Protein AF-A0A2V5VYA8-F1 (afdb_monomer_lite)

Secondary structure (DSSP, 8-state):
----SSS----------TTS--HHHHHHHHHHHHHHHHHHHHHHHHHHHHHHHHHHHHHHHHHHHHHGGGS-HHHHHHHHHHHHHHHHHHH--

Foldseek 3Di:
DDDDPPPPDDPPPPPPPPVDQDPVRVVVVVVVVVVVVVVVVVVVVLVVLLVVLLVVLVVLVVVLVVCDPVDDPVVSVVSVVVSVVSVVVSVVD

Radius of gyration: 30.97 Å; chains: 1; bounding box: 50×28×90 Å

Structure (mmCIF, N/CA/C/O backbone):
data_AF-A0A2V5VYA8-F1
#
_entry.id   AF-A0A2V5VYA8-F1
#
loop_
_atom_site.group_PDB
_atom_site.id
_atom_site.type_symbol
_atom_site.label_atom_id
_atom_site.label_alt_id
_atom_site.label_comp_id
_atom_site.label_asym_id
_atom_site.label_entity_id
_atom_site.label_seq_id
_atom_site.pdbx_PDB_ins_code
_atom_site.Cartn_x
_atom_site.Cartn_y
_atom_site.Cartn_z
_atom_site.occupancy
_atom_site.B_iso_or_equiv
_atom_site.auth_seq_id
_atom_site.auth_comp_id
_atom_site.auth_asym_id
_atom_site.auth_atom_id
_atom_site.pdbx_PDB_model_num
ATOM 1 N N . SER A 1 1 ? -23.288 -13.280 46.457 1.00 49.50 1 SER A N 1
ATOM 2 C CA . SER A 1 1 ? -24.231 -13.082 47.576 1.00 49.50 1 SER A CA 1
ATOM 3 C C . SER A 1 1 ? -23.541 -13.518 48.856 1.00 49.50 1 SER A C 1
ATOM 5 O O . SER A 1 1 ? -22.948 -14.588 48.875 1.00 49.50 1 SER A O 1
ATOM 7 N N . ALA A 1 2 ? -23.536 -12.674 49.887 1.00 41.44 2 ALA A N 1
ATOM 8 C CA . ALA A 1 2 ? -22.989 -13.021 51.199 1.00 41.44 2 ALA A CA 1
ATOM 9 C C . ALA A 1 2 ? -24.118 -13.598 52.067 1.00 41.44 2 ALA A C 1
ATOM 11 O O . ALA A 1 2 ? -25.199 -13.013 52.121 1.00 41.44 2 ALA A O 1
ATOM 12 N N . LYS A 1 3 ? -23.890 -14.759 52.691 1.00 43.41 3 LYS A N 1
ATOM 13 C CA . LYS A 1 3 ? -24.856 -15.458 53.548 1.00 43.41 3 LYS A CA 1
ATOM 14 C C . LYS A 1 3 ? -24.339 -15.447 54.984 1.00 43.41 3 LYS A C 1
ATOM 16 O O . LYS A 1 3 ? -23.272 -15.993 55.245 1.00 43.41 3 LYS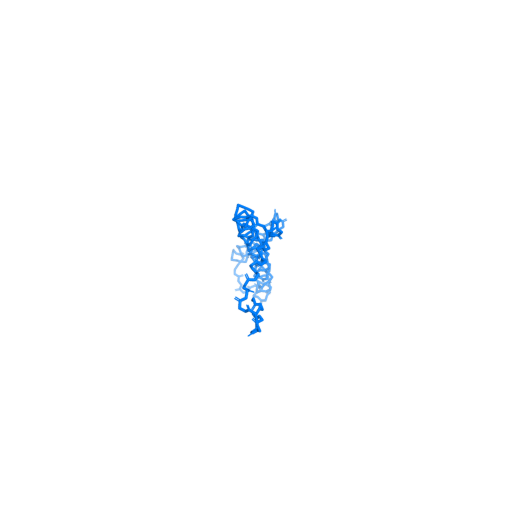 A O 1
ATOM 21 N N . ASP A 1 4 ? -25.093 -14.832 55.889 1.00 55.56 4 ASP A N 1
ATOM 22 C CA . ASP A 1 4 ? -24.838 -14.884 57.330 1.00 55.56 4 ASP A CA 1
ATOM 23 C C . ASP A 1 4 ? -25.408 -16.192 57.908 1.00 55.56 4 ASP A C 1
ATOM 25 O O . ASP A 1 4 ? -26.571 -16.538 57.680 1.00 55.56 4 ASP A O 1
ATOM 29 N N . LEU A 1 5 ? -24.562 -16.950 58.607 1.00 58.91 5 LEU A N 1
ATOM 30 C CA . LEU A 1 5 ? -24.859 -18.295 59.113 1.00 58.91 5 LEU A CA 1
ATOM 31 C C . LEU A 1 5 ? -25.542 -18.301 60.497 1.00 58.91 5 LEU A C 1
ATOM 33 O O . LEU A 1 5 ? -25.840 -19.379 61.002 1.00 58.91 5 LEU A O 1
ATOM 37 N N . GLY A 1 6 ? -25.801 -17.142 61.117 1.00 58.44 6 GLY A N 1
ATOM 38 C CA . GLY A 1 6 ? -26.303 -17.063 62.495 1.00 58.44 6 GLY A CA 1
ATOM 39 C C . GLY A 1 6 ? -27.823 -16.939 62.648 1.00 58.44 6 GLY A C 1
ATOM 40 O O . GLY A 1 6 ? -28.371 -17.370 63.658 1.00 58.44 6 GLY A O 1
ATOM 41 N N . THR A 1 7 ? -28.532 -16.360 61.675 1.00 64.25 7 THR A N 1
ATOM 42 C CA . THR A 1 7 ? -29.960 -15.996 61.848 1.00 64.25 7 THR A CA 1
ATOM 43 C C . THR A 1 7 ? -30.906 -16.578 60.798 1.00 64.25 7 THR A C 1
ATOM 45 O O . THR A 1 7 ? -32.121 -16.424 60.925 1.00 64.25 7 THR A O 1
ATOM 48 N N . GLY A 1 8 ? -30.384 -17.238 59.757 1.00 54.66 8 GLY A N 1
ATOM 49 C CA . GLY A 1 8 ? -31.181 -17.880 58.699 1.00 54.66 8 GLY A CA 1
ATOM 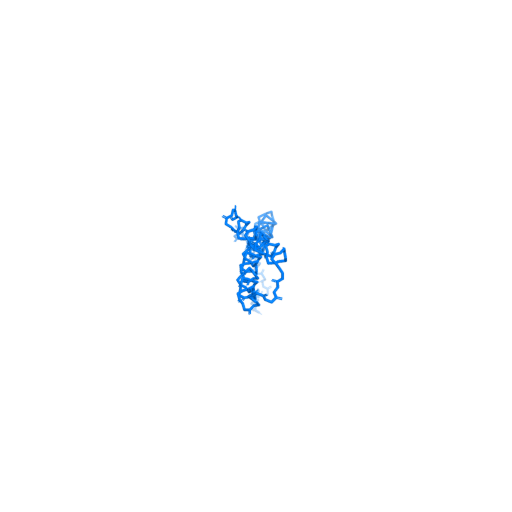50 C C . GLY A 1 8 ? -32.029 -16.927 57.841 1.00 54.66 8 GLY A C 1
ATOM 51 O O . GLY A 1 8 ? -32.741 -17.383 56.950 1.00 54.66 8 GLY A O 1
ATOM 52 N N . LYS A 1 9 ? -31.970 -15.612 58.084 1.00 50.09 9 LYS A N 1
ATOM 53 C CA . LYS A 1 9 ? -32.738 -14.608 57.346 1.00 50.09 9 LYS A CA 1
ATOM 54 C C . LYS A 1 9 ? -31.955 -14.158 56.118 1.00 50.09 9 LYS A C 1
ATOM 56 O O . LYS A 1 9 ? -31.003 -13.391 56.219 1.00 50.09 9 LYS A O 1
ATOM 61 N N . GLU A 1 10 ? -32.386 -14.608 54.946 1.00 50.53 10 GLU A N 1
ATOM 62 C CA . GLU A 1 10 ? -31.894 -14.086 53.672 1.00 50.53 10 GLU A CA 1
ATOM 63 C C . GLU A 1 10 ? -32.495 -12.698 5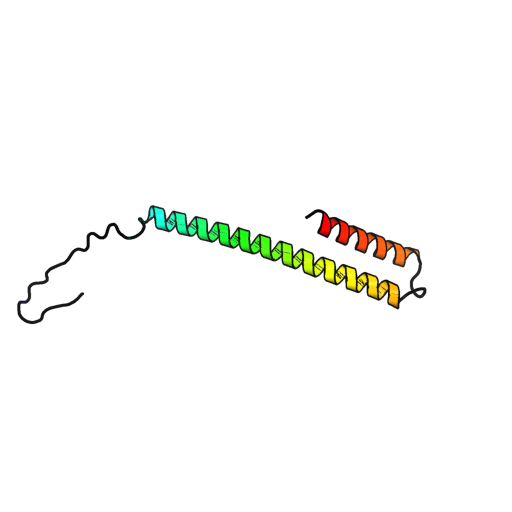3.421 1.00 50.53 10 GLU A C 1
ATOM 65 O O . GLU A 1 10 ? -33.643 -12.559 52.998 1.00 50.53 10 GLU A O 1
ATOM 70 N N . GLN A 1 11 ? -31.720 -11.642 53.675 1.00 46.34 11 GLN A N 1
ATOM 71 C CA . GLN A 1 11 ? -32.051 -10.322 53.151 1.00 46.34 11 GLN A CA 1
ATOM 72 C C . GLN A 1 11 ? -31.655 -10.269 51.679 1.00 46.34 11 GLN A C 1
ATOM 74 O O . GLN A 1 11 ? -30.495 -10.078 51.314 1.00 46.34 11 GLN A O 1
ATOM 79 N N . LYS A 1 12 ? -32.651 -10.482 50.819 1.00 52.50 12 LYS A N 1
ATOM 80 C CA . LYS A 1 12 ? -32.535 -10.312 49.375 1.00 52.50 12 LYS A CA 1
ATOM 81 C C . LYS A 1 12 ? -32.395 -8.814 49.099 1.00 52.50 12 LYS A C 1
ATOM 83 O O . LYS A 1 12 ? -33.388 -8.119 48.907 1.00 52.50 12 LYS A O 1
ATOM 88 N N . ILE A 1 13 ? -31.164 -8.303 49.119 1.00 49.19 13 ILE A N 1
ATOM 89 C CA . ILE A 1 13 ? -30.862 -6.974 48.582 1.00 49.19 13 ILE A CA 1
ATOM 90 C C . ILE A 1 13 ? -31.053 -7.091 47.072 1.00 49.19 13 ILE A C 1
ATOM 92 O O . ILE A 1 13 ? -30.143 -7.448 46.326 1.00 49.19 13 ILE A O 1
ATOM 96 N N . SER A 1 14 ? -32.294 -6.896 46.634 1.00 48.78 14 SER A N 1
ATOM 97 C CA . SER A 1 14 ? -32.623 -6.755 45.229 1.00 48.78 14 SER A CA 1
ATOM 98 C C . SER A 1 14 ? -32.051 -5.410 44.812 1.00 48.78 14 SER A C 1
ATOM 100 O O . SER A 1 14 ? -32.668 -4.372 45.029 1.00 48.78 14 SER A O 1
ATOM 102 N N . ILE A 1 15 ? -30.823 -5.424 44.293 1.00 50.06 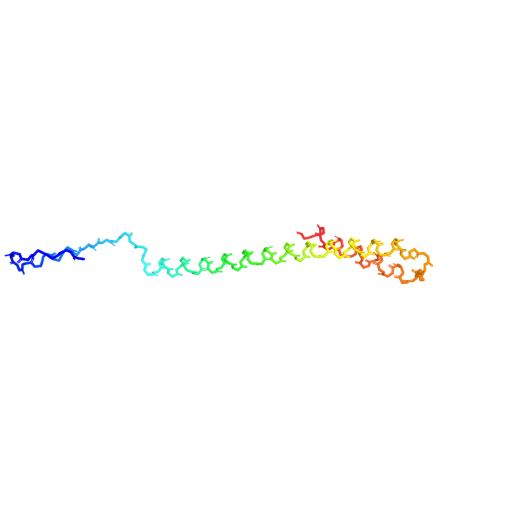15 ILE A N 1
ATOM 103 C CA . ILE A 1 15 ? -30.230 -4.258 43.651 1.00 50.06 15 ILE A CA 1
ATOM 104 C C . ILE A 1 15 ? -31.073 -4.031 42.398 1.00 50.06 15 ILE A C 1
ATOM 106 O O . ILE A 1 15 ? -30.833 -4.630 41.352 1.00 50.06 15 ILE A O 1
ATOM 110 N N . THR A 1 16 ? -32.104 -3.195 42.511 1.00 50.91 16 THR A N 1
ATOM 111 C CA . THR A 1 16 ? -32.762 -2.541 41.378 1.00 50.91 16 THR A CA 1
ATOM 112 C C . THR A 1 16 ? -31.774 -1.531 40.804 1.00 50.91 16 THR A C 1
ATOM 114 O O . THR A 1 16 ? -31.950 -0.321 40.896 1.00 50.91 16 THR A O 1
ATOM 117 N N . GLY A 1 17 ? -30.656 -2.045 40.302 1.00 49.19 17 GLY A N 1
ATOM 118 C CA . GLY A 1 17 ? -29.663 -1.296 39.569 1.00 49.19 17 GLY A CA 1
ATOM 119 C C . GLY A 1 17 ? -30.163 -1.189 38.147 1.00 49.19 17 GLY A C 1
ATOM 120 O O . GLY A 1 17 ? -29.752 -1.959 37.287 1.00 49.19 17 GLY A O 1
ATOM 121 N N . SER A 1 18 ? -31.026 -0.217 37.876 1.00 54.31 18 SER A N 1
ATOM 122 C CA . SER A 1 18 ? -31.173 0.341 36.529 1.00 54.31 18 SER A CA 1
ATOM 123 C C . SER A 1 18 ? -29.919 1.161 36.175 1.00 54.31 18 SER A C 1
ATOM 125 O O . SER A 1 18 ? -30.000 2.333 35.833 1.00 54.31 18 SER A O 1
ATOM 127 N N . SER A 1 19 ? -28.744 0.553 36.364 1.00 55.84 19 SER A N 1
ATOM 128 C CA . SER A 1 19 ? -27.402 1.109 36.160 1.00 55.84 19 SER A CA 1
ATOM 129 C C . SER A 1 19 ? -26.591 0.276 35.163 1.00 55.84 19 SER A C 1
ATOM 131 O O . SER A 1 19 ? -25.391 0.482 35.015 1.00 55.84 19 SER A O 1
ATOM 133 N N . GLY A 1 20 ? -27.230 -0.706 34.529 1.00 67.81 20 GLY A N 1
ATOM 134 C CA . GLY A 1 20 ? -26.703 -1.435 33.387 1.00 67.81 20 GLY A CA 1
ATOM 135 C C . GLY A 1 20 ? -27.551 -1.105 32.169 1.00 67.81 20 GLY A C 1
ATOM 136 O O . GLY A 1 20 ? -28.765 -0.939 32.305 1.00 67.81 20 GLY A O 1
ATOM 137 N N . LEU A 1 21 ? -26.890 -1.003 31.015 1.00 65.88 21 LEU A N 1
ATOM 138 C CA . LEU A 1 21 ? -27.515 -0.833 29.705 1.00 65.88 21 LEU A CA 1
ATOM 139 C C . LEU A 1 21 ? -28.737 -1.753 29.594 1.00 65.88 21 LEU A C 1
ATOM 141 O O . LEU A 1 21 ? -28.656 -2.951 29.889 1.00 65.88 21 LEU A O 1
ATOM 145 N N . SER A 1 22 ? -29.875 -1.187 29.204 1.00 77.25 22 SER A N 1
ATOM 146 C CA . SER A 1 22 ? -31.069 -1.968 28.887 1.00 77.25 22 SER A CA 1
ATOM 147 C C . SER A 1 22 ? -30.767 -2.953 27.752 1.00 77.25 22 SER A C 1
ATOM 149 O O . SER A 1 22 ? -29.835 -2.754 26.976 1.00 77.25 22 SER A O 1
ATOM 151 N N . LYS A 1 23 ? -31.541 -4.039 27.630 1.00 74.50 23 LYS A N 1
ATOM 152 C CA . LYS A 1 23 ? -31.331 -5.020 26.548 1.00 74.50 23 LYS A CA 1
ATOM 153 C C . LYS A 1 23 ? -31.338 -4.365 25.161 1.00 74.50 23 LYS A C 1
ATOM 155 O O . LYS A 1 23 ? -30.516 -4.730 24.332 1.00 74.50 23 LYS A O 1
ATOM 160 N N . ASP A 1 24 ? -32.192 -3.363 24.959 1.00 77.94 24 ASP A N 1
ATOM 161 C CA . ASP A 1 24 ? -32.256 -2.589 23.716 1.00 77.94 24 ASP A CA 1
ATOM 162 C C . ASP A 1 24 ? -30.982 -1.760 23.480 1.00 77.94 24 ASP A C 1
ATOM 164 O O . ASP A 1 24 ? -30.478 -1.694 22.359 1.00 77.94 24 ASP A O 1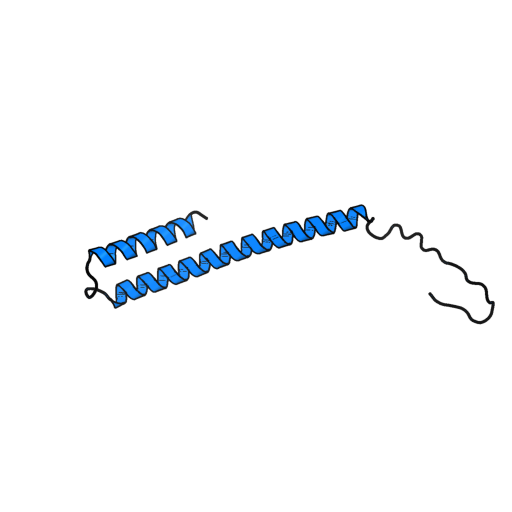
ATOM 168 N N . GLU A 1 25 ? -30.410 -1.165 24.531 1.00 77.62 25 GLU A N 1
ATOM 169 C CA . GLU A 1 25 ? -29.123 -0.464 24.445 1.00 77.62 25 GLU A CA 1
ATOM 170 C C . GLU A 1 25 ? -27.961 -1.429 24.191 1.00 77.62 25 GLU A C 1
ATOM 172 O O . GLU A 1 25 ? -27.078 -1.111 23.401 1.00 77.62 25 GLU A O 1
ATOM 177 N N . VAL A 1 26 ? -27.975 -2.621 24.797 1.00 78.81 26 VAL A N 1
ATOM 178 C CA . VAL A 1 26 ? -26.969 -3.666 24.546 1.00 78.81 26 VAL A CA 1
ATOM 179 C C . VAL A 1 26 ? -27.025 -4.137 23.093 1.00 78.81 26 VAL A C 1
ATOM 181 O O . VAL A 1 26 ? -25.985 -4.211 22.445 1.00 78.81 26 VAL A O 1
ATOM 184 N N . GLU A 1 27 ? -28.216 -4.402 22.549 1.00 82.50 27 GLU A N 1
ATOM 185 C CA . GLU A 1 27 ? -28.369 -4.801 21.144 1.00 82.50 27 GLU A CA 1
ATOM 186 C C . GLU A 1 27 ? -27.952 -3.697 20.171 1.00 82.50 27 GLU A C 1
ATOM 188 O O . GLU A 1 27 ? -27.330 -3.977 19.143 1.00 82.50 27 GLU A O 1
ATOM 193 N N . LYS A 1 28 ? -28.276 -2.438 20.487 1.00 84.00 28 LYS A N 1
ATOM 194 C CA . LYS A 1 28 ? -27.847 -1.295 19.681 1.00 84.00 28 LYS A CA 1
ATOM 195 C C . LYS A 1 28 ? -26.325 -1.153 19.701 1.00 84.00 28 LYS A C 1
ATOM 197 O O . LYS A 1 28 ? -25.717 -1.068 18.642 1.00 84.00 28 LYS A O 1
ATOM 202 N N . MET A 1 29 ? -25.705 -1.210 20.881 1.00 81.06 29 MET A N 1
ATOM 203 C CA . MET A 1 29 ? -24.246 -1.133 21.013 1.00 81.06 29 MET A CA 1
ATOM 204 C C . MET A 1 29 ? -23.536 -2.300 20.326 1.00 81.06 29 MET A C 1
ATOM 206 O O . MET A 1 29 ? -22.448 -2.110 19.792 1.00 81.06 29 MET A O 1
ATOM 210 N N . GLN A 1 30 ? -24.144 -3.488 20.301 1.00 83.19 30 GLN A N 1
ATOM 211 C CA . GLN A 1 30 ? -23.592 -4.633 19.584 1.00 83.19 30 GLN A CA 1
ATOM 212 C C . GLN A 1 30 ? -23.592 -4.407 18.065 1.00 83.19 30 GLN A C 1
ATOM 214 O O . GLN A 1 30 ? -22.565 -4.619 17.426 1.00 83.19 30 GLN A O 1
ATOM 219 N N . ARG A 1 31 ? -24.696 -3.908 17.492 1.00 83.81 31 ARG A N 1
ATOM 220 C CA . ARG A 1 31 ? -24.763 -3.576 16.056 1.00 83.81 31 ARG A CA 1
ATOM 221 C C . ARG A 1 31 ? -23.846 -2.419 15.672 1.00 83.81 31 ARG A C 1
ATOM 223 O O . ARG A 1 31 ? -23.205 -2.477 14.624 1.00 83.81 31 ARG A O 1
ATOM 230 N N . ASP A 1 32 ? -23.769 -1.390 16.512 1.00 78.75 32 ASP A N 1
ATOM 231 C CA . ASP A 1 32 ? -22.877 -0.248 16.292 1.00 78.75 32 ASP A CA 1
ATOM 232 C C . ASP A 1 32 ? -21.408 -0.717 16.316 1.00 78.75 32 ASP A C 1
ATOM 234 O O . ASP A 1 32 ? -20.628 -0.368 15.431 1.00 78.75 32 ASP A O 1
ATOM 238 N N . ALA A 1 33 ? -21.039 -1.595 17.257 1.00 81.50 33 ALA A N 1
ATOM 239 C CA . ALA A 1 33 ? -19.702 -2.186 17.320 1.00 81.50 33 ALA A CA 1
ATOM 240 C C . ALA A 1 33 ? -19.376 -3.071 16.103 1.00 81.50 33 ALA A C 1
ATOM 242 O O . ALA A 1 33 ? -18.265 -2.999 15.580 1.00 81.50 33 ALA A O 1
ATOM 243 N N . GLU A 1 34 ? -20.324 -3.886 15.631 1.00 80.62 34 GLU A N 1
ATOM 244 C CA . GLU A 1 34 ? -20.151 -4.710 14.426 1.00 80.62 34 GLU A CA 1
ATOM 245 C C . GLU A 1 34 ? -19.979 -3.852 13.166 1.00 80.62 34 GLU A C 1
ATOM 247 O O . GLU A 1 34 ? -19.098 -4.122 12.348 1.00 80.62 34 GLU A O 1
ATOM 252 N N . THR A 1 35 ? -20.766 -2.781 13.037 1.00 84.50 35 THR A N 1
ATOM 253 C CA . THR A 1 35 ? -20.694 -1.865 11.890 1.00 84.50 35 THR A CA 1
ATOM 254 C C . THR A 1 35 ? -19.347 -1.149 11.845 1.00 84.50 35 THR A C 1
ATOM 256 O O . THR A 1 35 ? -18.688 -1.147 10.807 1.00 84.50 35 THR A O 1
ATOM 259 N N . HIS A 1 36 ? -18.888 -0.612 12.978 1.00 82.69 36 HIS A N 1
ATOM 260 C CA . HIS A 1 36 ? -17.582 0.043 13.053 1.00 82.69 36 HIS A CA 1
ATOM 261 C C . HIS A 1 36 ? -16.419 -0.929 12.837 1.00 82.69 36 HIS A C 1
ATOM 263 O O . HIS A 1 36 ? -15.452 -0.582 12.166 1.00 82.69 36 HIS A O 1
ATOM 269 N N . ALA A 1 37 ? -16.525 -2.172 13.316 1.00 86.25 37 ALA A N 1
ATOM 270 C CA . ALA A 1 37 ? -15.520 -3.191 13.026 1.00 86.25 37 ALA A CA 1
ATOM 271 C C . ALA A 1 37 ? -15.415 -3.489 11.518 1.00 86.25 37 ALA A C 1
ATOM 273 O O . ALA A 1 37 ? -14.320 -3.735 11.008 1.00 86.25 37 ALA A O 1
ATOM 274 N N . GLU A 1 38 ? -16.533 -3.459 10.787 1.00 85.12 38 GLU A N 1
ATOM 275 C CA . GLU A 1 38 ? -16.529 -3.633 9.334 1.00 85.12 38 GLU A CA 1
ATOM 276 C C . GLU A 1 38 ? -15.963 -2.405 8.600 1.00 85.12 38 GLU A C 1
ATOM 278 O O . GLU A 1 38 ? -15.211 -2.563 7.635 1.00 85.12 38 GLU A O 1
ATOM 283 N N . GLU A 1 39 ? -16.271 -1.191 9.065 1.00 83.88 39 GLU A N 1
ATOM 284 C CA . GLU A 1 39 ? -15.686 0.055 8.549 1.00 83.88 39 GLU A CA 1
ATOM 285 C C . GLU A 1 39 ? -14.165 0.091 8.742 1.00 83.88 39 GLU A C 1
ATOM 287 O O . GLU A 1 39 ? -13.431 0.319 7.778 1.00 83.88 39 GLU A O 1
ATOM 292 N N . ASP A 1 40 ? -13.682 -0.225 9.946 1.00 84.88 40 ASP A N 1
ATOM 293 C CA . ASP A 1 40 ? -12.253 -0.294 10.263 1.00 84.88 40 ASP A CA 1
ATOM 294 C C . ASP A 1 40 ? -11.542 -1.348 9.407 1.00 84.88 40 ASP A C 1
ATOM 296 O O . ASP A 1 40 ? -10.434 -1.125 8.906 1.00 84.88 40 ASP A O 1
ATOM 300 N N . LYS A 1 41 ? -12.191 -2.498 9.183 1.00 85.94 41 LYS A N 1
ATOM 301 C CA . LYS A 1 41 ? -11.661 -3.549 8.312 1.00 85.94 41 LYS A CA 1
ATOM 302 C C . LYS A 1 41 ? -11.537 -3.066 6.868 1.00 85.94 41 LYS A C 1
ATOM 304 O O . LYS A 1 41 ? -10.482 -3.255 6.267 1.00 85.94 41 LYS A O 1
ATOM 309 N N . LYS A 1 42 ? -12.565 -2.406 6.326 1.00 86.25 42 LYS A N 1
ATOM 310 C CA . LYS A 1 42 ? -12.534 -1.840 4.965 1.00 86.25 42 LYS A CA 1
ATOM 311 C C . LYS A 1 42 ? -11.470 -0.755 4.826 1.00 86.25 42 LYS A C 1
ATOM 313 O O . LYS A 1 42 ? -10.747 -0.739 3.833 1.00 86.25 42 LYS A O 1
ATOM 318 N N . ALA A 1 43 ? -11.333 0.121 5.821 1.00 85.50 43 ALA A N 1
ATOM 319 C CA . ALA A 1 43 ? -10.300 1.153 5.833 1.00 85.50 43 ALA A CA 1
ATOM 320 C C . ALA A 1 43 ? -8.894 0.534 5.839 1.00 85.50 43 ALA A C 1
ATOM 322 O O . ALA A 1 43 ? -8.022 0.945 5.070 1.00 85.50 43 ALA A O 1
ATOM 323 N N . LYS A 1 44 ? -8.684 -0.504 6.656 1.00 87.75 44 LYS A N 1
ATOM 324 C CA . LYS A 1 44 ? -7.424 -1.246 6.691 1.00 87.75 44 LYS A CA 1
ATOM 325 C C . LYS A 1 44 ? -7.127 -1.930 5.356 1.00 87.75 44 LYS A C 1
ATOM 327 O O . LYS A 1 44 ? -6.014 -1.795 4.855 1.00 87.75 44 LYS A O 1
ATOM 332 N N . GLU A 1 45 ? -8.103 -2.619 4.769 1.00 87.19 45 GLU A N 1
ATOM 333 C CA . GLU A 1 45 ? -7.958 -3.277 3.464 1.00 87.19 45 GLU A CA 1
ATOM 334 C C . GLU A 1 45 ? -7.613 -2.266 2.362 1.00 87.19 45 GLU A C 1
ATOM 336 O O . GLU A 1 45 ? -6.708 -2.513 1.569 1.00 87.19 45 GLU A O 1
ATOM 341 N N . ALA A 1 46 ? -8.257 -1.096 2.345 1.00 84.94 46 ALA A N 1
ATOM 342 C CA . ALA A 1 46 ? -7.949 -0.039 1.384 1.00 84.94 46 ALA A CA 1
ATOM 343 C C . ALA A 1 46 ? -6.495 0.452 1.508 1.00 84.94 46 ALA A C 1
ATOM 345 O O . ALA A 1 46 ? -5.798 0.597 0.501 1.00 84.94 46 ALA A O 1
ATOM 346 N N . ILE A 1 47 ? -6.010 0.658 2.737 1.00 87.06 47 ILE A N 1
ATOM 347 C CA . ILE A 1 47 ? -4.622 1.065 2.997 1.00 87.06 47 ILE A CA 1
ATOM 348 C C . ILE A 1 47 ? -3.638 -0.048 2.609 1.00 87.06 47 ILE A C 1
ATOM 350 O O . ILE A 1 47 ? -2.616 0.230 1.983 1.00 87.06 47 ILE A O 1
ATOM 354 N N . GLU A 1 48 ? -3.932 -1.307 2.940 1.00 89.00 48 GLU A N 1
ATOM 355 C CA . GLU A 1 48 ? -3.101 -2.450 2.544 1.00 89.00 48 GLU A CA 1
ATOM 356 C C . GLU A 1 48 ? -3.017 -2.583 1.022 1.00 89.00 48 GLU A C 1
ATOM 358 O O . GLU A 1 48 ? -1.923 -2.750 0.482 1.00 89.00 48 GLU A O 1
ATOM 363 N N . ILE A 1 49 ? -4.140 -2.441 0.315 1.00 89.19 49 ILE A N 1
ATOM 364 C CA . ILE A 1 49 ? -4.178 -2.443 -1.151 1.00 89.19 49 ILE A CA 1
ATOM 365 C C . ILE A 1 49 ? -3.325 -1.300 -1.704 1.00 89.19 49 ILE A C 1
ATOM 367 O O . ILE A 1 49 ? -2.515 -1.537 -2.600 1.00 89.19 49 ILE A O 1
ATOM 371 N N . LYS A 1 50 ? -3.447 -0.088 -1.147 1.00 88.12 50 LYS A N 1
ATOM 372 C CA . LYS A 1 50 ? -2.660 1.083 -1.558 1.00 88.12 50 LYS A CA 1
ATOM 373 C C . LYS A 1 50 ? -1.156 0.839 -1.397 1.00 88.12 50 LYS A C 1
ATOM 375 O O . LYS A 1 50 ? -0.397 1.046 -2.341 1.00 88.12 50 LYS A O 1
ATOM 380 N N . ASN A 1 51 ? -0.737 0.326 -0.242 1.00 88.81 51 ASN A N 1
ATOM 381 C CA . ASN A 1 51 ? 0.667 0.022 0.050 1.00 88.81 51 ASN A CA 1
ATOM 382 C C . ASN A 1 51 ? 1.222 -1.099 -0.842 1.00 88.81 51 ASN A C 1
ATOM 384 O O . ASN A 1 51 ? 2.344 -1.003 -1.344 1.00 88.81 51 ASN A O 1
ATOM 388 N N . ASN A 1 52 ? 0.438 -2.158 -1.059 1.00 89.94 52 ASN A N 1
ATOM 389 C CA . ASN A 1 52 ? 0.821 -3.268 -1.929 1.00 89.94 52 ASN A CA 1
ATOM 390 C C . ASN A 1 52 ? 0.954 -2.813 -3.386 1.00 89.94 52 ASN A C 1
ATOM 392 O O . ASN A 1 52 ? 1.913 -3.184 -4.064 1.00 89.94 52 ASN A O 1
ATOM 396 N N . ALA A 1 53 ? 0.019 -1.989 -3.859 1.00 89.56 53 ALA A N 1
ATOM 397 C CA . ALA A 1 53 ? 0.034 -1.447 -5.208 1.00 89.56 53 ALA A CA 1
ATOM 398 C C . ALA A 1 53 ? 1.233 -0.509 -5.436 1.00 89.56 53 ALA A C 1
ATOM 400 O O . ALA A 1 53 ? 1.907 -0.635 -6.458 1.00 89.56 53 ALA A O 1
ATOM 401 N N . ASP A 1 54 ? 1.560 0.361 -4.475 1.00 89.12 54 ASP A N 1
ATOM 402 C CA . ASP A 1 54 ? 2.744 1.228 -4.554 1.00 89.12 54 ASP A CA 1
ATOM 403 C C . ASP A 1 54 ? 4.049 0.416 -4.557 1.00 89.12 54 ASP A C 1
ATOM 405 O O . ASP A 1 54 ? 4.920 0.610 -5.409 1.00 89.12 54 ASP A O 1
ATOM 409 N N . THR A 1 55 ? 4.142 -0.583 -3.673 1.00 91.69 55 THR A N 1
ATOM 410 C CA . THR A 1 55 ? 5.291 -1.497 -3.618 1.00 91.69 55 THR A CA 1
ATOM 411 C C . THR A 1 55 ? 5.488 -2.220 -4.951 1.00 91.69 55 THR A C 1
ATOM 413 O O . THR A 1 55 ? 6.610 -2.301 -5.457 1.00 91.69 55 THR A O 1
ATOM 416 N N . LEU A 1 56 ? 4.404 -2.725 -5.546 1.00 90.38 56 LEU A N 1
ATOM 417 C CA . LEU A 1 56 ? 4.440 -3.418 -6.831 1.00 90.38 56 LEU A CA 1
ATOM 418 C C . LEU A 1 56 ? 4.837 -2.479 -7.977 1.00 90.38 56 LEU A C 1
ATOM 420 O O . LEU A 1 56 ? 5.647 -2.861 -8.826 1.00 90.38 56 LEU A O 1
ATOM 424 N N . ALA A 1 57 ? 4.305 -1.255 -7.995 1.00 90.06 57 ALA A N 1
ATOM 425 C CA . ALA A 1 57 ? 4.667 -0.234 -8.972 1.00 90.06 57 ALA A CA 1
ATOM 426 C C . ALA A 1 57 ? 6.170 0.078 -8.898 1.00 90.06 57 ALA A C 1
ATOM 428 O O . ALA A 1 57 ? 6.864 0.002 -9.911 1.00 90.06 57 ALA A O 1
ATOM 429 N N . TYR A 1 58 ? 6.698 0.320 -7.696 1.00 90.25 58 TYR A N 1
ATOM 430 C CA . TYR A 1 58 ? 8.124 0.572 -7.479 1.00 90.25 58 TYR A CA 1
ATOM 431 C C . TYR A 1 58 ? 9.013 -0.605 -7.911 1.00 90.25 58 TYR A C 1
ATOM 433 O O . TYR A 1 58 ? 10.028 -0.416 -8.585 1.00 90.25 58 TYR A O 1
ATOM 441 N N . GLN A 1 59 ? 8.639 -1.838 -7.553 1.00 92.00 59 GLN A N 1
ATOM 442 C CA . GLN A 1 59 ? 9.372 -3.035 -7.976 1.00 92.00 59 GLN A CA 1
ATOM 443 C C . GLN A 1 59 ? 9.386 -3.180 -9.500 1.00 92.00 59 GLN A C 1
ATOM 445 O O . GLN A 1 59 ? 10.430 -3.499 -10.070 1.00 92.00 59 GLN A O 1
ATOM 450 N N . SER A 1 60 ? 8.256 -2.906 -10.151 1.00 88.62 60 SER A N 1
ATOM 451 C CA . SER A 1 60 ? 8.121 -2.978 -11.606 1.00 88.62 60 SER A CA 1
ATOM 452 C C . SER A 1 60 ? 8.955 -1.897 -12.303 1.00 88.62 60 SER A C 1
ATOM 454 O O . SER A 1 60 ? 9.665 -2.200 -13.258 1.00 88.62 60 SER A O 1
ATOM 456 N N . GLU A 1 61 ? 8.969 -0.659 -11.790 1.00 88.88 61 GLU A N 1
ATOM 457 C CA . GLU A 1 61 ? 9.849 0.414 -12.288 1.00 88.88 61 GLU A CA 1
ATOM 458 C C . GLU A 1 61 ? 11.327 0.042 -12.164 1.00 88.88 61 GLU A C 1
ATOM 460 O O . GLU A 1 61 ? 12.117 0.260 -13.087 1.00 88.88 61 GLU A O 1
ATOM 465 N N . LYS A 1 62 ? 11.713 -0.535 -11.021 1.00 91.69 62 LYS A N 1
ATOM 466 C CA . LYS A 1 62 ? 13.085 -0.982 -10.795 1.00 91.69 62 LYS A CA 1
ATOM 467 C C . LYS A 1 62 ? 13.467 -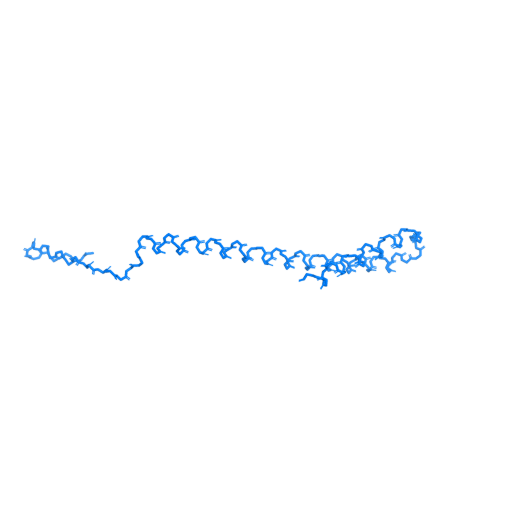2.088 -11.777 1.00 91.69 62 LYS A C 1
ATOM 469 O O . LYS A 1 62 ? 14.515 -1.997 -12.406 1.00 91.69 62 LYS A O 1
ATOM 474 N N . GLN A 1 63 ? 12.608 -3.092 -11.952 1.00 88.56 63 GLN A N 1
ATOM 475 C CA . GLN A 1 63 ? 12.834 -4.166 -12.919 1.00 88.56 63 GLN A CA 1
ATOM 476 C C . GLN A 1 63 ? 12.948 -3.634 -14.349 1.00 88.56 63 GLN A C 1
ATOM 478 O O . GLN A 1 63 ? 13.834 -4.070 -15.076 1.00 88.56 63 GLN A O 1
ATOM 483 N N . LEU A 1 64 ? 12.115 -2.668 -14.748 1.00 87.38 64 LEU A N 1
ATOM 484 C CA . LEU A 1 64 ? 12.231 -2.020 -16.056 1.00 87.38 64 LEU A CA 1
ATOM 485 C C . LEU A 1 64 ? 13.573 -1.303 -16.233 1.00 87.38 64 LEU A C 1
ATOM 487 O O . LEU A 1 64 ? 14.202 -1.441 -17.283 1.00 87.38 64 LEU A O 1
ATOM 491 N N . LYS A 1 65 ? 14.040 -0.582 -15.206 1.00 87.44 65 LYS A N 1
ATOM 492 C CA . LYS A 1 65 ? 15.368 0.049 -15.210 1.00 87.44 65 LYS A CA 1
ATOM 493 C C . LYS A 1 65 ? 16.499 -0.971 -15.318 1.00 87.44 65 LYS A C 1
ATOM 495 O O . LYS A 1 65 ? 17.412 -0.767 -16.113 1.00 87.44 65 LYS A O 1
ATOM 500 N N . ASP A 1 66 ? 16.430 -2.052 -14.546 1.00 89.38 66 ASP A N 1
ATOM 501 C CA . ASP A 1 66 ? 17.464 -3.092 -14.499 1.00 89.38 66 ASP A CA 1
ATOM 502 C C . ASP A 1 66 ? 17.517 -3.903 -15.805 1.00 89.38 66 ASP A C 1
ATOM 504 O O . ASP A 1 66 ? 18.591 -4.285 -16.278 1.00 89.38 66 ASP A O 1
ATOM 508 N N . LEU A 1 67 ? 16.354 -4.167 -16.405 1.00 85.94 67 LEU A N 1
ATOM 509 C CA . LEU A 1 67 ? 16.250 -4.857 -17.687 1.00 85.94 67 LEU A CA 1
ATOM 510 C C . LEU A 1 67 ? 16.675 -3.958 -18.849 1.00 85.94 67 LEU A C 1
ATOM 512 O O . LEU A 1 67 ? 17.202 -4.478 -19.835 1.00 85.94 67 LEU A O 1
ATOM 516 N N . GLY A 1 68 ? 16.513 -2.637 -18.721 1.00 80.12 68 GLY A N 1
ATOM 517 C CA . GLY A 1 68 ? 16.991 -1.660 -19.691 1.00 80.12 68 GLY A CA 1
ATOM 518 C C . GLY A 1 68 ? 16.625 -2.084 -21.110 1.00 80.12 68 GLY A C 1
ATOM 519 O O . GLY A 1 68 ? 15.485 -2.465 -21.384 1.00 80.12 68 GLY A O 1
ATOM 520 N N . ASP A 1 69 ? 17.583 -2.050 -22.030 1.00 82.00 69 ASP A N 1
ATOM 521 C CA . ASP A 1 69 ? 17.345 -2.298 -23.461 1.00 82.00 69 ASP A CA 1
ATOM 522 C C . ASP A 1 69 ? 17.222 -3.787 -23.832 1.00 82.00 69 ASP A C 1
ATOM 524 O O . ASP A 1 69 ? 17.164 -4.140 -25.007 1.00 82.00 69 ASP A O 1
ATOM 528 N N . LYS A 1 70 ? 17.169 -4.688 -22.840 1.00 85.62 70 LYS A N 1
ATOM 529 C CA . LYS A 1 70 ? 16.966 -6.130 -23.067 1.00 85.62 70 LYS A CA 1
ATOM 530 C C . LYS A 1 70 ? 15.502 -6.501 -23.304 1.00 85.62 70 LYS A C 1
ATOM 532 O O . LYS A 1 70 ? 15.221 -7.644 -23.660 1.00 85.62 70 LYS A O 1
ATOM 537 N N . ILE A 1 71 ? 14.580 -5.566 -23.085 1.00 84.31 71 ILE A N 1
ATOM 538 C CA . ILE A 1 71 ? 13.147 -5.723 -23.347 1.00 84.31 71 ILE A CA 1
ATOM 539 C C . ILE A 1 71 ? 12.759 -4.855 -24.543 1.00 84.31 71 ILE A C 1
ATOM 541 O O . ILE A 1 71 ? 13.183 -3.700 -24.611 1.00 84.31 71 ILE A O 1
ATOM 545 N N . PRO A 1 72 ? 11.943 -5.385 -25.468 1.00 89.62 72 PRO A N 1
ATOM 546 C CA . PRO A 1 72 ? 11.472 -4.608 -26.600 1.00 89.62 72 PRO A CA 1
ATOM 547 C C . PRO A 1 72 ? 10.578 -3.444 -26.139 1.00 89.62 72 PRO A C 1
ATOM 549 O O . PRO A 1 72 ? 9.916 -3.500 -25.097 1.00 89.62 72 PRO A O 1
ATOM 552 N N . GLU A 1 73 ? 10.617 -2.354 -26.906 1.00 86.12 73 GLU A N 1
ATOM 553 C CA . GLU A 1 73 ? 10.016 -1.062 -26.548 1.00 86.12 73 GLU A CA 1
ATOM 554 C C . GLU A 1 73 ? 8.497 -1.153 -26.346 1.00 86.12 73 GLU A C 1
ATOM 556 O O . GLU A 1 73 ? 7.948 -0.510 -25.454 1.00 86.12 73 GLU A O 1
ATOM 561 N N . ASP A 1 74 ? 7.822 -2.013 -27.113 1.00 86.75 74 ASP A N 1
ATOM 562 C CA . ASP A 1 74 ? 6.390 -2.288 -26.982 1.00 86.75 74 ASP A CA 1
ATOM 563 C C . ASP A 1 74 ? 6.043 -2.835 -25.588 1.00 86.75 74 ASP A C 1
ATOM 565 O O . ASP A 1 74 ? 5.093 -2.375 -24.950 1.00 86.75 74 ASP A O 1
ATOM 569 N N . LYS A 1 75 ? 6.848 -3.775 -25.082 1.00 86.25 75 LYS A N 1
ATOM 570 C CA . LYS A 1 75 ? 6.690 -4.368 -23.753 1.00 86.25 75 LYS A CA 1
ATOM 571 C C . LYS A 1 75 ? 7.087 -3.405 -22.652 1.00 86.25 75 LYS A C 1
ATOM 573 O O . LYS A 1 75 ? 6.379 -3.337 -21.651 1.00 86.25 75 LYS A O 1
ATOM 578 N N . ARG A 1 76 ? 8.161 -2.632 -22.838 1.00 86.62 76 ARG A N 1
ATOM 579 C CA . ARG A 1 76 ? 8.546 -1.582 -21.883 1.00 86.62 76 ARG A CA 1
ATOM 580 C C . ARG A 1 76 ? 7.399 -0.586 -21.697 1.00 86.62 76 ARG A C 1
ATOM 582 O O . ARG A 1 76 ? 6.975 -0.358 -20.569 1.00 86.62 76 ARG A O 1
ATOM 589 N N . LYS A 1 77 ? 6.846 -0.075 -22.798 1.00 88.44 77 LYS A N 1
ATOM 590 C CA . LYS A 1 77 ? 5.775 0.924 -22.780 1.00 88.44 77 LYS A CA 1
ATOM 591 C C . LYS A 1 77 ? 4.481 0.393 -22.161 1.00 88.44 77 LYS A C 1
ATOM 593 O O . LYS A 1 77 ? 3.874 1.078 -21.349 1.00 88.44 77 LYS A O 1
ATOM 598 N N . GLN A 1 78 ? 4.104 -0.857 -22.460 1.00 89.31 78 GLN A N 1
ATOM 599 C CA . GLN A 1 78 ? 2.959 -1.515 -21.811 1.00 89.31 78 GLN A CA 1
ATOM 600 C C . GLN A 1 78 ? 3.094 -1.559 -20.282 1.00 89.31 78 GLN A C 1
ATOM 602 O O . GLN A 1 78 ? 2.114 -1.341 -19.571 1.00 89.31 78 GLN A O 1
ATOM 607 N N . VAL A 1 79 ? 4.293 -1.847 -19.772 1.00 87.12 79 VAL A N 1
ATOM 608 C CA . VAL A 1 79 ? 4.539 -1.917 -18.326 1.00 87.12 79 VAL A CA 1
ATOM 609 C C . VAL A 1 79 ? 4.595 -0.514 -17.708 1.00 87.12 79 VAL A C 1
ATOM 611 O O . VAL A 1 79 ? 4.020 -0.314 -16.642 1.00 87.12 79 VAL A O 1
ATOM 614 N N . GLU A 1 80 ? 5.206 0.471 -18.373 1.00 88.44 80 GLU A N 1
ATOM 615 C CA . GLU A 1 80 ? 5.206 1.875 -17.925 1.00 88.44 80 GLU A CA 1
ATOM 616 C C . GLU A 1 80 ? 3.787 2.458 -17.832 1.00 88.44 80 GLU A C 1
ATOM 618 O O . GLU A 1 80 ? 3.437 3.073 -16.822 1.00 88.44 80 GLU A O 1
ATOM 623 N N . ASP A 1 81 ? 2.943 2.210 -18.838 1.00 92.00 81 ASP A N 1
ATOM 624 C CA . ASP A 1 81 ? 1.546 2.653 -18.840 1.00 92.00 81 ASP A CA 1
ATOM 625 C C . ASP A 1 81 ? 0.748 1.993 -17.701 1.00 92.00 81 ASP A C 1
ATOM 627 O O . ASP A 1 81 ? -0.033 2.660 -17.019 1.00 92.00 81 ASP A O 1
ATOM 631 N N . ALA A 1 82 ? 0.978 0.700 -17.439 1.00 89.94 82 ALA A N 1
ATOM 632 C CA . ALA A 1 82 ? 0.345 -0.011 -16.330 1.00 89.94 82 ALA A CA 1
ATOM 633 C C . ALA A 1 82 ? 0.784 0.534 -14.958 1.00 89.94 82 ALA A C 1
ATOM 635 O O . ALA A 1 82 ? -0.059 0.754 -14.087 1.00 89.94 82 ALA A O 1
ATOM 636 N N . ILE A 1 83 ? 2.079 0.808 -14.769 1.00 90.19 83 ILE A N 1
ATOM 637 C CA . ILE A 1 83 ? 2.620 1.432 -13.548 1.00 90.19 83 ILE A CA 1
ATOM 638 C C . ILE A 1 83 ? 1.986 2.806 -13.326 1.00 90.19 83 ILE A C 1
ATOM 640 O O . ILE A 1 83 ? 1.563 3.128 -12.212 1.00 90.19 83 ILE A O 1
ATOM 644 N N . LYS A 1 84 ? 1.888 3.612 -14.387 1.00 90.38 84 LYS A N 1
ATOM 645 C CA . LYS A 1 84 ? 1.273 4.937 -14.326 1.00 90.38 84 LYS A CA 1
ATOM 646 C C . LYS A 1 84 ? -0.205 4.852 -13.946 1.00 90.38 84 LYS A C 1
ATOM 648 O O . LYS A 1 84 ? -0.637 5.585 -13.062 1.00 90.38 84 LYS A O 1
ATOM 653 N N . ALA A 1 85 ? -0.958 3.930 -14.544 1.00 90.69 85 ALA A N 1
ATOM 654 C CA . ALA A 1 85 ? -2.362 3.711 -14.205 1.00 90.69 85 ALA A CA 1
ATOM 655 C C . ALA A 1 85 ? -2.551 3.310 -12.730 1.00 90.69 85 ALA A C 1
ATOM 657 O O . ALA A 1 85 ? -3.455 3.818 -12.067 1.00 90.69 85 ALA A O 1
ATOM 658 N N . VAL A 1 86 ? -1.675 2.448 -12.196 1.00 88.31 86 VAL A N 1
ATOM 659 C CA . VAL A 1 86 ? -1.689 2.065 -10.775 1.00 88.31 86 VAL A CA 1
ATOM 660 C C . VAL A 1 86 ? -1.415 3.273 -9.876 1.00 88.31 86 VAL A C 1
ATOM 662 O O . VAL A 1 86 ? -2.159 3.493 -8.923 1.00 88.31 86 VAL A O 1
ATOM 665 N N . ARG A 1 87 ? -0.411 4.100 -10.193 1.00 86.81 87 ARG A N 1
ATOM 666 C CA . ARG A 1 87 ? -0.119 5.320 -9.421 1.00 86.81 87 ARG A CA 1
ATOM 667 C C . ARG A 1 87 ? -1.256 6.336 -9.456 1.00 86.81 87 ARG A C 1
ATOM 669 O O . ARG A 1 87 ? -1.639 6.843 -8.409 1.00 86.81 87 ARG A O 1
ATOM 676 N N . GLU A 1 88 ? -1.847 6.583 -10.621 1.00 88.69 88 GLU A N 1
ATOM 677 C CA . GLU A 1 88 ? -3.000 7.483 -10.728 1.00 88.69 88 GLU A CA 1
ATOM 678 C C . GLU A 1 88 ? -4.206 6.969 -9.922 1.00 88.69 88 GLU A C 1
ATOM 680 O O . GLU A 1 88 ? -4.938 7.762 -9.330 1.00 88.69 88 GLU A O 1
ATOM 685 N N . ALA A 1 89 ? -4.420 5.650 -9.874 1.00 85.44 89 ALA A N 1
ATOM 686 C CA . ALA A 1 89 ? -5.479 5.042 -9.070 1.00 85.44 89 ALA A CA 1
ATOM 687 C C . ALA A 1 89 ? -5.215 5.145 -7.554 1.00 85.44 89 ALA A C 1
ATOM 689 O O . ALA A 1 89 ? -6.161 5.297 -6.779 1.00 85.44 89 ALA A O 1
ATOM 690 N N . ILE A 1 90 ? -3.945 5.091 -7.139 1.00 82.56 90 ILE A N 1
ATOM 691 C CA . ILE A 1 90 ? -3.489 5.308 -5.755 1.00 82.56 90 ILE A CA 1
ATOM 692 C C . ILE A 1 90 ? -3.661 6.775 -5.334 1.00 82.56 90 ILE A C 1
ATOM 694 O O . ILE A 1 90 ? -4.028 7.030 -4.190 1.00 82.56 90 ILE A O 1
ATOM 698 N N . GLU A 1 91 ? -3.392 7.735 -6.226 1.00 78.62 91 GLU A N 1
ATOM 699 C CA . GLU A 1 91 ? -3.508 9.176 -5.938 1.00 78.62 91 GLU A CA 1
ATOM 700 C C . GLU A 1 91 ? -4.954 9.688 -5.927 1.00 78.62 91 GLU A C 1
ATOM 702 O O . GLU A 1 91 ? -5.255 10.649 -5.223 1.00 78.62 91 GLU A O 1
ATOM 707 N N . LYS A 1 92 ? -5.857 9.066 -6.696 1.00 74.50 92 LYS A N 1
ATOM 708 C CA . LYS A 1 92 ? -7.276 9.463 -6.766 1.00 74.50 92 LYS A CA 1
ATOM 709 C C . LYS A 1 92 ? -8.156 8.892 -5.639 1.00 74.50 92 LYS A C 1
ATOM 711 O O . LYS A 1 92 ? -9.311 9.306 -5.556 1.00 74.50 92 LYS A O 1
ATOM 716 N N . ASN A 1 93 ? -7.640 7.969 -4.817 1.00 52.44 93 ASN A N 1
ATOM 717 C CA . ASN A 1 93 ? -8.300 7.404 -3.623 1.00 52.44 93 ASN A CA 1
ATOM 718 C C . ASN A 1 93 ? -7.685 7.954 -2.331 1.00 52.44 93 ASN A C 1
ATOM 720 O O . ASN A 1 93 ? -8.474 8.369 -1.460 1.00 52.44 93 ASN A O 1
#

pLDDT: mean 78.15, std 14.73, range [41.44, 92.0]

Sequence (93 aa):
SAKDLGTGKEQKISITGSSGLSKDEVEKMQRDAETHAEEDKKAKEAIEIKNNADTLAYQSEKQLKDLGDKIPEDKRKQVEDAIKAVREAIEKN